Protein AF-A0A7S4K740-F1 (afdb_monomer)

InterPro domains:
  IPR019195 ABC transporter, ATPase, putative [PTHR38149] (1-127)
  IPR046834 ATPase of the ABC class, C-terminal [PF09818] (16-127)

Secondary structure (DSSP, 8-state):
-HHHHHHHTSGGGS-HHHHHHHHHHHHHHHHHHHHHHHTTEEEEEETT---SEEETTEEEE---TT-------GGGEEEEE-TTS-EEEEEEEESS------STTSSHHHHHHHHHHTTS---TT--

Foldseek 3Di:
DVVCCVQPVDPVNDPVVLVVVQVQLQQQLVQVCVVCVVVQFDDWDFFQDQLDACDPPGLAGNPDPPGDTDDADPVQWDWDQGPVRDITITGTHHPDDDDDDDDPPPCSVSVVVCRVCSVDRDGPNRD

Radius of gyration: 17.28 Å; Cα contacts (8 Å, |Δi|>4): 153; chains: 1; bounding box: 45×26×50 Å

Nearest PDB structures (foldseek):
  4yix-assembly1_A-2  TM=9.750E-01  e=2.053E-10  Trypanosoma brucei brucei TREU927
  5d6a-assembly1_A  TM=9.635E-01  e=6.600E-10  Vibrio vulnificus YJ016
  4yiy-assembly1_B  TM=9.553E-01  e=1.183E-09  Trypanosoma brucei brucei TREU927
  4yj1-assembly1_A-2  TM=9.574E-01  e=2.750E-09  Trypanosoma brucei brucei TREU927
  4yiy-assembly1_A  TM=9.516E-01  e=2.191E-08  Trypanosoma brucei brucei TREU927

Organism: NCBI:txid180227

pLDDT: mean 95.38, std 3.13, range [83.69, 98.62]

Solvent-accessible surface area (backbone atoms only — not comparable to full-atom values): 7691 Å² total; per-residue (Å²): 109,71,66,57,47,60,51,69,72,36,76,92,49,48,61,63,68,62,51,50,53,44,52,52,49,46,53,32,49,52,50,47,55,55,49,36,54,76,66,57,28,74,48,74,48,52,48,63,27,37,59,52,51,61,44,102,91,36,98,44,42,46,83,55,95,83,61,73,54,37,72,50,55,80,94,37,54,40,77,47,78,36,85,85,70,49,75,50,48,16,26,49,37,59,71,79,90,83,84,84,82,78,66,92,90,68,49,56,67,36,55,51,53,46,58,69,55,58,85,50,84,72,64,88,86,53,73

Sequence (127 aa):
LPQVVSETLFWSSQNQNKFWEHLISVEDQDNLRHQIAARELVAFIADGAILPRRSGNSDLPMSSSSVVPFQSPAAFKTQFKLTSGREVTGMGFGKGVHLIVGGGFHGKTTVLKALEVGVYNKVVGDG

Structure (mmCIF, N/CA/C/O backbone):
data_AF-A0A7S4K740-F1
#
_entry.id   AF-A0A7S4K740-F1
#
loop_
_atom_site.group_PDB
_atom_site.id
_atom_site.type_symbol
_atom_site.label_atom_id
_atom_site.label_alt_id
_atom_site.label_comp_id
_atom_site.label_asym_id
_atom_site.label_entity_id
_atom_site.label_seq_id
_atom_site.pdbx_PDB_ins_code
_atom_site.Cartn_x
_atom_site.Cartn_y
_atom_site.Cartn_z
_atom_site.occupancy
_atom_site.B_iso_or_equiv
_atom_site.auth_seq_id
_atom_site.auth_comp_id
_atom_site.auth_asym_id
_atom_site.auth_atom_id
_atom_site.pdbx_PDB_model_num
ATOM 1 N N . LEU A 1 1 ? -9.938 -10.464 32.549 1.00 85.19 1 LEU A N 1
ATOM 2 C CA . LEU A 1 1 ? -10.425 -11.105 31.302 1.00 85.19 1 LEU A CA 1
ATOM 3 C C . LEU A 1 1 ? -11.875 -10.732 30.979 1.00 85.19 1 LEU A C 1
ATOM 5 O O . LEU A 1 1 ? -12.061 -10.199 29.894 1.00 85.19 1 LEU A O 1
ATOM 9 N N . PRO A 1 2 ? -12.875 -10.903 31.873 1.00 90.44 2 PRO A N 1
ATOM 10 C CA . PRO A 1 2 ? -14.269 -10.554 31.555 1.00 90.44 2 PRO A CA 1
ATOM 11 C C . PRO A 1 2 ? -14.471 -9.087 31.143 1.00 90.44 2 PRO A C 1
ATOM 13 O O . PRO A 1 2 ? -15.168 -8.815 30.175 1.00 90.44 2 PRO A O 1
ATOM 16 N N . GLN A 1 3 ? -13.785 -8.159 31.818 1.00 91.06 3 GLN A N 1
ATOM 17 C CA . GLN A 1 3 ? -13.851 -6.728 31.506 1.00 91.06 3 GLN A CA 1
ATOM 18 C C . GLN A 1 3 ? -13.328 -6.394 30.097 1.00 91.06 3 GLN A C 1
ATOM 20 O O . GLN A 1 3 ? -13.980 -5.673 29.351 1.00 91.06 3 GLN A O 1
ATOM 25 N N . VAL A 1 4 ? -12.193 -6.980 29.696 1.00 92.44 4 VAL A N 1
ATOM 26 C CA . VAL A 1 4 ? -11.629 -6.779 28.350 1.00 92.44 4 VAL A CA 1
ATOM 27 C C . VAL A 1 4 ? -12.618 -7.248 27.285 1.00 92.44 4 VAL A C 1
ATOM 29 O O . VAL A 1 4 ? -12.840 -6.536 26.320 1.00 92.44 4 VAL A O 1
ATOM 32 N N . VAL A 1 5 ? -13.271 -8.399 27.486 1.00 90.88 5 VAL A N 1
ATOM 33 C CA . VAL A 1 5 ? -14.296 -8.908 26.557 1.00 90.88 5 VAL A CA 1
ATOM 34 C C . VAL A 1 5 ? -15.451 -7.918 26.403 1.00 90.88 5 VAL A C 1
ATOM 36 O O . VAL A 1 5 ? -15.833 -7.608 25.275 1.00 90.88 5 VAL A O 1
ATOM 39 N N . SER A 1 6 ? -15.982 -7.387 27.510 1.00 90.00 6 SER A N 1
ATOM 40 C CA . SER A 1 6 ? -17.093 -6.430 27.451 1.00 90.00 6 SER A CA 1
ATOM 41 C C . SER A 1 6 ? -16.719 -5.093 26.815 1.00 90.00 6 SER A C 1
ATOM 43 O O . SER A 1 6 ? -17.576 -4.439 26.228 1.00 90.00 6 SER A O 1
ATOM 45 N N . GLU A 1 7 ? -15.453 -4.690 26.926 1.00 91.00 7 GLU A N 1
ATOM 46 C CA . GLU A 1 7 ? -14.956 -3.422 26.392 1.00 91.00 7 GLU A CA 1
ATOM 47 C C . GLU A 1 7 ? -14.506 -3.533 24.928 1.00 91.00 7 GLU A C 1
ATOM 49 O O . GLU A 1 7 ? -14.569 -2.540 24.206 1.00 91.00 7 GLU A O 1
ATOM 54 N N . THR A 1 8 ? -14.104 -4.714 24.439 1.00 89.62 8 THR A N 1
ATOM 55 C CA . THR A 1 8 ? -13.483 -4.847 23.105 1.00 89.62 8 THR A CA 1
ATOM 56 C C . THR A 1 8 ? -14.188 -5.773 22.125 1.00 89.62 8 THR A C 1
ATOM 58 O O . THR A 1 8 ? -13.887 -5.675 20.939 1.00 89.62 8 THR A O 1
ATOM 61 N N . LEU A 1 9 ? -15.106 -6.646 22.549 1.00 91.38 9 LEU A N 1
ATOM 62 C CA . LEU A 1 9 ? -15.762 -7.600 21.638 1.00 91.38 9 LEU A CA 1
ATOM 63 C C . LEU A 1 9 ? -17.248 -7.312 21.409 1.00 91.38 9 LEU A C 1
ATOM 65 O O . LEU A 1 9 ? -17.841 -7.863 20.482 1.00 91.38 9 LEU A O 1
ATOM 69 N N . PHE A 1 10 ? -17.867 -6.446 22.213 1.00 93.38 10 PHE A N 1
ATOM 70 C CA . PHE A 1 10 ? -19.260 -6.059 22.007 1.00 93.38 10 PHE A CA 1
ATOM 71 C C . PHE A 1 10 ? -19.375 -4.924 20.995 1.00 93.38 10 PHE A C 1
ATOM 73 O O . PHE A 1 10 ? -18.643 -3.940 21.044 1.00 93.38 10 PHE A O 1
ATOM 80 N N . TRP A 1 11 ? -20.348 -5.029 20.088 1.00 91.94 11 TRP A N 1
ATOM 81 C CA . TRP A 1 11 ? -20.609 -3.999 19.078 1.00 91.94 11 TRP A CA 1
ATOM 82 C C . TRP A 1 11 ? -20.849 -2.613 19.693 1.00 91.94 11 TRP A C 1
ATOM 84 O O . TRP A 1 11 ? -20.361 -1.602 19.190 1.00 91.94 11 TRP A O 1
ATOM 94 N N . SER A 1 12 ? -21.560 -2.573 20.820 1.00 93.31 12 SER A N 1
ATOM 95 C CA . SER A 1 12 ? -21.848 -1.345 21.562 1.00 93.31 12 SER A CA 1
ATOM 96 C C . SER A 1 12 ? -20.606 -0.683 22.157 1.00 93.31 12 SER A C 1
ATOM 98 O O . SER A 1 12 ? -20.650 0.507 22.448 1.00 93.31 12 SER A O 1
ATOM 100 N N . SER A 1 13 ? -19.517 -1.431 22.356 1.00 92.00 13 SER A N 1
ATOM 101 C CA . SER A 1 13 ? -18.263 -0.912 22.905 1.00 92.00 13 SER A CA 1
ATOM 102 C C . SER A 1 13 ? -17.250 -0.519 21.824 1.00 92.00 13 SER A C 1
ATOM 104 O O . SER A 1 13 ? -16.230 0.094 22.135 1.00 92.00 13 SER A O 1
ATOM 106 N N . GLN A 1 14 ? -17.517 -0.842 20.552 1.00 93.56 14 GLN A N 1
ATOM 107 C CA . GLN A 1 14 ? -16.626 -0.496 19.446 1.00 93.56 14 GLN A CA 1
ATOM 108 C C . GLN A 1 14 ? -16.719 0.977 19.073 1.00 93.56 14 GLN A C 1
ATOM 110 O O . GLN A 1 14 ? -17.769 1.601 19.181 1.00 93.56 14 GLN A O 1
ATOM 115 N N . ASN A 1 15 ? -15.633 1.508 18.512 1.00 94.75 15 ASN A N 1
ATOM 116 C CA . ASN A 1 15 ? -15.718 2.704 17.687 1.00 94.75 15 ASN A CA 1
ATOM 117 C C . ASN A 1 15 ? -16.180 2.293 16.283 1.00 94.75 15 ASN A C 1
ATOM 119 O O . ASN A 1 15 ? -15.401 1.759 15.493 1.00 94.75 15 ASN A O 1
ATOM 123 N N . GLN A 1 16 ? -17.451 2.538 15.981 1.00 94.88 16 GLN A N 1
ATOM 124 C CA . GLN A 1 16 ? -18.104 2.066 14.761 1.00 94.88 16 GLN A CA 1
ATOM 125 C C . GLN A 1 16 ? -17.476 2.686 13.509 1.00 94.88 16 GLN A C 1
ATOM 127 O O . GLN A 1 16 ? -17.336 2.003 12.501 1.00 94.88 16 GLN A O 1
ATOM 132 N N . ASN A 1 17 ? -17.021 3.941 13.582 1.00 95.94 17 ASN A N 1
ATOM 133 C CA . ASN A 1 17 ? -16.354 4.599 12.456 1.00 95.94 17 ASN A CA 1
ATOM 134 C C . ASN A 1 17 ? -15.032 3.905 12.114 1.00 95.94 17 ASN A C 1
ATOM 136 O O . ASN A 1 17 ? -14.807 3.565 10.957 1.00 95.94 17 ASN A O 1
ATOM 140 N N . LYS A 1 18 ? -14.190 3.628 13.120 1.00 95.69 18 LYS A N 1
ATOM 141 C CA . LYS A 1 18 ? -12.926 2.899 12.914 1.00 95.69 18 LYS A CA 1
ATOM 142 C C . LYS A 1 18 ? -13.156 1.468 12.436 1.00 95.69 18 LYS A C 1
ATOM 144 O O . LYS A 1 18 ? -12.392 0.973 11.614 1.00 95.69 18 LYS A O 1
ATOM 149 N N . PHE A 1 19 ? -14.199 0.811 12.943 1.00 95.69 19 PHE A N 1
ATOM 150 C CA . PHE A 1 19 ? -14.581 -0.524 12.493 1.00 95.69 19 PHE A CA 1
ATOM 151 C C . PHE A 1 19 ? -14.927 -0.527 10.999 1.00 95.69 19 PHE A C 1
ATOM 153 O O . PHE A 1 19 ? -14.360 -1.312 10.241 1.00 95.69 19 PHE A O 1
ATOM 160 N N . TRP A 1 20 ? -15.805 0.382 10.564 1.00 96.56 20 TRP A N 1
ATOM 161 C CA . TRP A 1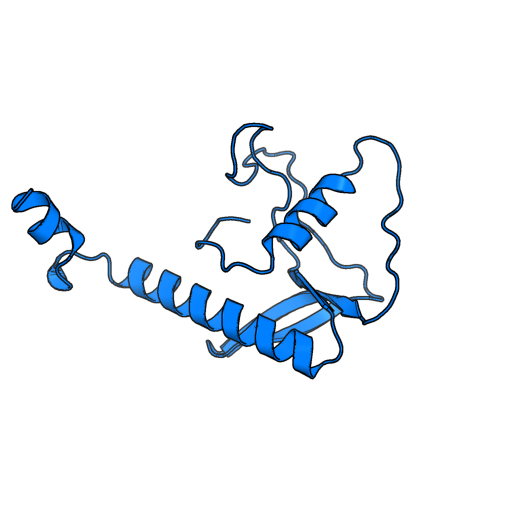 20 ? -16.198 0.486 9.159 1.00 96.56 20 TRP A CA 1
ATOM 162 C C . TRP A 1 20 ? -15.041 0.900 8.255 1.00 96.56 20 TRP A C 1
ATOM 164 O O . TRP A 1 20 ? -14.874 0.322 7.188 1.00 96.56 20 TRP A O 1
ATOM 174 N N . GLU A 1 21 ? -14.207 1.846 8.686 1.00 97.12 21 GLU A N 1
ATOM 175 C CA . GLU A 1 21 ? -13.015 2.257 7.940 1.00 97.12 21 GLU A CA 1
ATOM 176 C C . GLU A 1 21 ? -12.050 1.082 7.721 1.00 97.12 21 GLU A C 1
ATOM 178 O O . GLU A 1 21 ? -11.549 0.882 6.612 1.00 97.12 21 GLU A O 1
ATOM 183 N N . HIS A 1 22 ? -11.830 0.267 8.757 1.00 97.44 22 HIS A N 1
ATOM 184 C CA . HIS A 1 22 ? -11.009 -0.934 8.660 1.00 97.44 22 HIS A CA 1
ATOM 185 C C . HIS A 1 22 ? -11.613 -1.965 7.700 1.00 97.44 22 HIS A C 1
ATOM 187 O O . HIS A 1 22 ? -10.907 -2.457 6.821 1.00 97.44 22 HIS A O 1
ATOM 193 N N . LEU A 1 23 ? -12.910 -2.257 7.834 1.00 97.38 23 LEU A N 1
ATOM 194 C CA . LEU A 1 23 ? -13.607 -3.227 6.988 1.00 97.38 23 LEU A CA 1
ATOM 195 C C . LEU A 1 23 ? -13.553 -2.810 5.513 1.00 97.38 23 LEU A C 1
ATOM 197 O O . LEU A 1 23 ? -13.095 -3.585 4.677 1.00 97.38 23 LEU A O 1
ATOM 201 N N . ILE A 1 24 ? -13.897 -1.553 5.216 1.00 98.25 24 ILE A N 1
ATOM 202 C CA . ILE A 1 24 ? -13.827 -0.988 3.862 1.00 98.25 24 ILE A CA 1
ATOM 203 C C . ILE A 1 24 ? -12.395 -1.049 3.317 1.00 98.25 24 ILE A C 1
ATOM 205 O O . ILE A 1 24 ? -12.188 -1.363 2.149 1.00 98.25 24 ILE A O 1
ATOM 209 N N . SER A 1 25 ? -11.386 -0.755 4.144 1.00 97.94 25 SER A N 1
ATOM 210 C CA . SER A 1 25 ? -9.981 -0.828 3.730 1.00 97.94 25 SER A CA 1
ATOM 211 C C . SER A 1 25 ? -9.554 -2.246 3.352 1.00 97.94 25 SER A C 1
ATOM 213 O O . SER A 1 25 ? -8.820 -2.411 2.379 1.00 97.94 25 SER A O 1
ATOM 215 N N . VAL A 1 26 ? -9.999 -3.262 4.092 1.00 98.06 26 VAL A N 1
ATOM 216 C CA . VAL A 1 26 ? -9.694 -4.668 3.794 1.00 98.06 26 VAL A CA 1
ATOM 217 C C . VAL A 1 26 ? -10.400 -5.123 2.516 1.00 98.06 26 VAL A C 1
ATOM 219 O O . VAL A 1 26 ? -9.749 -5.712 1.653 1.00 98.06 26 VAL A O 1
ATOM 222 N N . GLU A 1 27 ? -11.690 -4.812 2.366 1.00 98.25 27 GLU A N 1
ATOM 223 C CA . GLU A 1 27 ? -12.471 -5.150 1.167 1.00 98.25 27 GLU A CA 1
ATOM 224 C C . GLU A 1 27 ? -11.896 -4.496 -0.091 1.00 98.25 27 GLU A C 1
ATOM 226 O O . GLU A 1 27 ? -11.711 -5.157 -1.110 1.00 98.25 27 GLU A O 1
ATOM 231 N N . ASP A 1 28 ? -11.534 -3.216 -0.013 1.00 98.31 28 ASP A N 1
ATOM 232 C CA . ASP A 1 28 ? -10.948 -2.491 -1.135 1.00 98.31 28 ASP A CA 1
ATOM 233 C C . ASP A 1 28 ? -9.567 -3.032 -1.533 1.00 98.31 28 ASP A C 1
ATOM 235 O O . ASP A 1 28 ? -9.262 -3.108 -2.723 1.00 98.31 28 ASP A O 1
ATOM 239 N N . GLN A 1 29 ? -8.727 -3.418 -0.566 1.00 98.25 29 GLN A N 1
ATOM 240 C CA . GLN A 1 29 ? -7.420 -4.023 -0.853 1.00 98.25 29 GLN A CA 1
ATOM 241 C C . GLN A 1 29 ? -7.564 -5.392 -1.517 1.00 98.25 29 GLN A C 1
ATOM 243 O O . GLN A 1 29 ? -6.846 -5.698 -2.473 1.00 98.25 29 GLN A O 1
ATOM 248 N N . ASP A 1 30 ? -8.505 -6.207 -1.042 1.00 97.44 30 ASP A N 1
ATOM 249 C CA . ASP A 1 30 ? -8.788 -7.502 -1.647 1.00 97.44 30 ASP A CA 1
ATOM 250 C C . ASP A 1 30 ? -9.369 -7.351 -3.059 1.00 97.44 30 ASP A C 1
ATOM 252 O O . ASP A 1 30 ? -8.894 -7.979 -4.010 1.00 97.44 30 ASP A O 1
ATOM 256 N N . ASN A 1 31 ? -10.325 -6.437 -3.235 1.00 97.88 31 ASN A 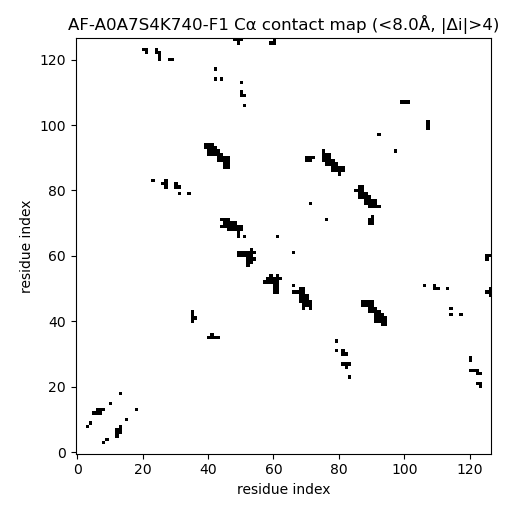N 1
ATOM 257 C CA . ASN A 1 31 ? -10.887 -6.100 -4.535 1.00 97.88 31 ASN A CA 1
ATOM 258 C C . ASN A 1 31 ? -9.809 -5.608 -5.514 1.00 97.88 31 ASN A C 1
ATOM 260 O O . ASN A 1 31 ? -9.753 -6.066 -6.658 1.00 97.88 31 ASN A O 1
ATOM 264 N N . LEU A 1 32 ? -8.921 -4.717 -5.068 1.00 98.06 32 LEU A N 1
ATOM 265 C CA . LEU A 1 32 ? -7.804 -4.225 -5.870 1.00 98.06 32 LEU A CA 1
ATOM 266 C C . LEU A 1 32 ? -6.887 -5.371 -6.312 1.00 98.06 32 LEU A C 1
ATOM 268 O O . LEU A 1 32 ? -6.533 -5.445 -7.488 1.00 98.06 32 LEU A O 1
ATOM 272 N N . ARG A 1 33 ? -6.548 -6.301 -5.411 1.00 96.62 33 ARG A N 1
ATOM 273 C CA . ARG A 1 33 ? -5.700 -7.459 -5.734 1.00 96.62 33 ARG A CA 1
ATOM 274 C C . ARG A 1 33 ? -6.324 -8.355 -6.805 1.00 96.62 33 ARG A C 1
ATOM 276 O O . ARG A 1 33 ? -5.628 -8.762 -7.734 1.00 96.62 33 ARG A O 1
ATOM 283 N N . HIS A 1 34 ? -7.633 -8.595 -6.735 1.00 96.12 34 HIS A N 1
ATOM 284 C CA . HIS A 1 34 ? -8.358 -9.321 -7.781 1.00 96.12 34 HIS A CA 1
ATOM 285 C C . HIS A 1 34 ? -8.329 -8.577 -9.126 1.00 96.12 34 HIS A C 1
ATOM 287 O O . HIS A 1 34 ? -8.104 -9.188 -10.173 1.00 96.12 34 HIS A O 1
ATOM 293 N N . GLN A 1 35 ? -8.496 -7.250 -9.114 1.00 97.88 35 GLN A N 1
ATOM 294 C CA . GLN A 1 35 ? -8.431 -6.442 -10.333 1.00 97.88 35 GLN A CA 1
ATOM 295 C C . GLN A 1 35 ? -7.031 -6.404 -10.960 1.00 97.88 35 GLN A C 1
ATOM 297 O O . GLN A 1 35 ? -6.931 -6.370 -12.184 1.00 97.88 35 GLN A O 1
ATOM 302 N N . ILE A 1 36 ? -5.957 -6.415 -10.161 1.00 97.00 36 ILE A N 1
ATOM 303 C CA . ILE A 1 36 ? -4.570 -6.479 -10.657 1.00 97.00 36 ILE A CA 1
ATOM 304 C C . ILE A 1 36 ? -4.395 -7.713 -11.547 1.00 97.00 36 ILE A C 1
ATOM 306 O O . ILE A 1 36 ? -3.995 -7.581 -12.704 1.00 97.00 36 ILE A O 1
ATOM 310 N N . ALA A 1 37 ? -4.784 -8.889 -11.042 1.00 92.31 37 ALA A N 1
ATOM 311 C CA . ALA A 1 37 ? -4.686 -10.138 -11.790 1.00 92.31 37 ALA A CA 1
ATOM 312 C C . ALA A 1 37 ? -5.525 -10.108 -13.080 1.00 92.31 37 ALA A C 1
ATOM 314 O O . ALA A 1 37 ? -5.037 -10.490 -14.141 1.00 92.31 37 ALA A O 1
ATOM 315 N N . ALA A 1 38 ? -6.757 -9.590 -13.010 1.00 95.00 38 ALA A N 1
ATOM 316 C CA . ALA A 1 38 ? -7.655 -9.487 -14.163 1.00 95.00 38 ALA A CA 1
ATOM 317 C C . ALA A 1 38 ? -7.154 -8.530 -15.264 1.00 95.00 38 ALA A C 1
ATOM 319 O O . ALA A 1 38 ? -7.587 -8.634 -16.410 1.00 95.00 38 ALA A O 1
ATOM 320 N N . ARG A 1 39 ? -6.255 -7.594 -14.933 1.00 96.31 39 ARG A N 1
ATOM 321 C CA . ARG A 1 39 ? -5.681 -6.613 -15.868 1.00 96.31 39 ARG A CA 1
ATOM 322 C C . ARG A 1 39 ? -4.280 -6.985 -16.357 1.00 96.31 39 ARG A C 1
ATOM 324 O O . ARG A 1 39 ? -3.572 -6.119 -16.861 1.00 96.31 39 ARG A O 1
ATOM 331 N N . GLU A 1 40 ? -3.868 -8.245 -16.203 1.00 95.50 40 GLU A N 1
ATOM 332 C CA . GLU A 1 40 ? -2.534 -8.726 -16.597 1.00 95.50 40 GLU A CA 1
ATOM 333 C C . GLU A 1 40 ? -1.378 -7.978 -15.894 1.00 95.50 40 GLU A C 1
ATOM 335 O O . GLU A 1 40 ? -0.245 -7.919 -16.385 1.00 95.50 40 GLU A O 1
ATOM 340 N N . LEU A 1 41 ? -1.659 -7.424 -14.712 1.00 97.56 41 LEU A N 1
ATOM 341 C CA . LEU A 1 41 ? -0.674 -6.826 -13.822 1.00 97.56 41 LEU A CA 1
ATOM 342 C C . LEU A 1 41 ? -0.257 -7.849 -12.756 1.00 97.56 41 LEU A C 1
ATOM 344 O O . LEU A 1 41 ? -1.006 -8.760 -12.409 1.00 97.56 41 LEU A O 1
ATOM 348 N N . VAL A 1 42 ? 0.956 -7.698 -12.234 1.00 97.25 42 VAL A N 1
ATOM 349 C CA . VAL A 1 42 ? 1.524 -8.537 -11.166 1.00 97.25 42 VAL A CA 1
ATOM 350 C C . VAL A 1 42 ? 1.665 -7.788 -9.846 1.00 97.25 42 VAL A C 1
ATOM 352 O O . VAL A 1 42 ? 1.759 -8.417 -8.798 1.00 97.25 42 VAL A O 1
ATOM 355 N N . ALA A 1 43 ? 1.665 -6.455 -9.880 1.00 97.94 43 ALA A N 1
ATOM 356 C CA . ALA A 1 43 ? 1.690 -5.621 -8.688 1.00 97.94 43 ALA A CA 1
ATOM 357 C C . ALA A 1 43 ? 1.146 -4.216 -8.964 1.00 97.94 43 ALA A C 1
ATOM 359 O O . ALA A 1 43 ? 1.063 -3.770 -10.112 1.00 97.94 43 ALA A O 1
ATOM 360 N N . PHE A 1 44 ? 0.823 -3.504 -7.887 1.00 98.44 44 PHE A N 1
ATOM 361 C CA . PHE A 1 44 ? 0.427 -2.104 -7.907 1.00 98.44 44 PHE A CA 1
ATOM 362 C C . PHE A 1 44 ? 0.966 -1.393 -6.664 1.00 98.44 44 PHE A C 1
ATOM 364 O O . PHE A 1 44 ? 0.913 -1.950 -5.570 1.00 98.44 44 PHE A O 1
ATOM 371 N N . ILE A 1 45 ? 1.459 -0.165 -6.825 1.00 98.50 45 ILE A N 1
ATOM 372 C CA . ILE A 1 45 ? 1.825 0.719 -5.711 1.00 98.50 45 ILE A CA 1
ATOM 373 C C . ILE A 1 45 ? 1.037 2.016 -5.865 1.00 98.50 45 ILE A C 1
ATOM 375 O O . ILE A 1 45 ? 1.191 2.705 -6.873 1.00 98.50 45 ILE A O 1
ATOM 379 N N . ALA A 1 46 ? 0.207 2.346 -4.876 1.00 98.38 46 ALA A N 1
ATOM 380 C CA . ALA A 1 46 ? -0.603 3.559 -4.887 1.00 98.38 46 ALA A CA 1
ATOM 381 C C . ALA A 1 46 ? 0.266 4.829 -4.825 1.00 98.38 46 ALA A C 1
ATOM 383 O O . ALA A 1 46 ? 1.271 4.881 -4.112 1.00 98.38 46 ALA A O 1
ATOM 384 N N . ASP A 1 47 ? -0.147 5.867 -5.551 1.00 98.56 47 ASP A N 1
ATOM 385 C CA . ASP A 1 47 ? 0.383 7.216 -5.366 1.00 98.56 47 ASP A CA 1
ATOM 386 C C . ASP A 1 47 ? 0.090 7.679 -3.930 1.00 98.56 47 ASP A C 1
ATOM 388 O O . ASP A 1 47 ? -1.001 7.465 -3.402 1.00 98.56 47 ASP A O 1
ATOM 392 N N . GLY A 1 48 ? 1.075 8.308 -3.292 1.00 97.69 48 GLY A N 1
ATOM 393 C CA . GLY A 1 48 ? 1.009 8.740 -1.898 1.00 97.69 48 GLY A CA 1
ATOM 394 C C . GLY A 1 48 ? 1.457 7.692 -0.873 1.00 97.69 48 GLY A C 1
ATOM 395 O O . GLY A 1 48 ? 1.597 8.046 0.296 1.00 97.69 48 GLY A O 1
ATOM 396 N N . ALA A 1 49 ? 1.730 6.447 -1.281 1.00 98.00 49 ALA A N 1
ATOM 397 C CA . ALA A 1 49 ? 2.105 5.384 -0.348 1.00 98.00 49 ALA A CA 1
ATOM 398 C C . ALA A 1 49 ? 3.419 5.679 0.396 1.00 98.00 49 ALA A C 1
ATOM 400 O O . ALA A 1 49 ? 4.407 6.129 -0.201 1.00 98.00 49 ALA A O 1
ATOM 401 N N . ILE A 1 50 ? 3.460 5.361 1.693 1.00 97.94 50 ILE A N 1
ATOM 402 C CA . ILE A 1 50 ? 4.668 5.473 2.522 1.00 97.94 50 ILE A CA 1
ATOM 403 C C . ILE A 1 50 ? 5.366 4.115 2.634 1.00 97.94 50 ILE A C 1
ATOM 405 O O . ILE A 1 50 ? 5.143 3.324 3.546 1.00 97.94 50 ILE A O 1
ATOM 409 N N . LEU A 1 51 ? 6.280 3.862 1.700 1.00 97.38 51 LEU A N 1
ATOM 410 C CA . LEU A 1 51 ? 7.035 2.607 1.635 1.00 97.38 51 LEU A CA 1
ATOM 411 C C . LEU A 1 51 ? 8.122 2.435 2.721 1.00 97.38 51 LEU A C 1
ATOM 413 O O . LEU A 1 51 ? 8.303 1.313 3.203 1.00 97.38 51 LEU A O 1
ATOM 417 N N . PRO A 1 52 ? 8.909 3.466 3.107 1.00 96.38 52 PRO A N 1
ATOM 418 C CA . PRO A 1 52 ? 9.963 3.276 4.098 1.00 96.38 52 PRO A CA 1
ATOM 419 C C . PRO A 1 52 ? 9.385 3.010 5.487 1.00 96.38 52 PRO A C 1
ATOM 421 O O . PRO A 1 52 ? 8.454 3.677 5.935 1.00 96.38 52 PRO A O 1
ATOM 424 N N . ARG A 1 53 ? 9.984 2.045 6.192 1.00 96.12 53 ARG A N 1
ATOM 425 C CA . ARG A 1 53 ? 9.627 1.721 7.577 1.00 96.12 53 ARG A CA 1
ATOM 426 C C . ARG A 1 53 ? 10.422 2.585 8.553 1.00 96.12 53 ARG A C 1
ATOM 428 O O . ARG A 1 53 ? 11.498 3.085 8.223 1.00 96.12 53 ARG A O 1
ATOM 435 N N . ARG A 1 54 ? 9.896 2.752 9.763 1.00 93.75 54 ARG A N 1
ATOM 436 C CA . ARG A 1 54 ? 10.422 3.638 10.808 1.00 93.75 54 ARG A CA 1
ATOM 437 C C . ARG A 1 54 ? 11.871 3.325 11.178 1.00 93.75 54 ARG A C 1
ATOM 439 O O . ARG A 1 54 ? 12.651 4.245 11.397 1.00 93.75 54 ARG A O 1
ATOM 446 N N . SER A 1 55 ? 12.226 2.045 11.254 1.00 90.50 55 SER A N 1
ATOM 447 C CA . SER A 1 55 ? 13.583 1.570 11.544 1.00 90.50 55 SER A CA 1
ATOM 448 C C . SER A 1 55 ? 13.752 0.118 11.085 1.00 90.50 55 SER A C 1
ATOM 450 O O . SER A 1 55 ? 12.774 -0.569 10.803 1.00 90.50 55 SER A O 1
ATOM 452 N N . GLY A 1 56 ? 14.991 -0.387 11.043 1.00 88.19 56 GLY A N 1
ATOM 453 C CA . GLY A 1 56 ? 15.274 -1.766 10.611 1.00 88.19 56 GLY A CA 1
ATOM 454 C C . GLY A 1 56 ? 14.645 -2.866 11.480 1.00 88.19 56 GLY A C 1
ATOM 455 O O . GLY A 1 56 ? 14.549 -4.002 11.034 1.00 88.19 56 GLY A O 1
ATOM 456 N N . ASN A 1 57 ? 14.203 -2.531 12.694 1.00 92.25 57 ASN A N 1
ATOM 457 C CA . ASN A 1 57 ? 13.547 -3.432 13.645 1.00 92.25 57 ASN A CA 1
ATOM 458 C C . ASN A 1 57 ? 12.065 -3.091 13.894 1.00 92.25 57 ASN A C 1
ATOM 460 O O . ASN A 1 57 ? 11.474 -3.616 14.833 1.00 92.25 57 ASN A O 1
ATOM 464 N N . SER A 1 58 ? 11.471 -2.188 13.110 1.00 93.56 58 SER A N 1
ATOM 465 C CA . SER A 1 58 ? 10.087 -1.754 13.291 1.00 93.56 58 SER A CA 1
ATOM 466 C C . SER A 1 58 ? 9.356 -1.769 11.963 1.00 93.56 58 SER A C 1
ATOM 468 O O . SER A 1 58 ? 9.656 -0.958 11.091 1.00 93.56 58 SER A O 1
ATOM 470 N N . ASP A 1 59 ? 8.312 -2.585 11.863 1.00 93.88 59 ASP A N 1
ATOM 471 C CA . ASP A 1 59 ? 7.431 -2.606 10.695 1.00 93.88 59 ASP A CA 1
ATOM 472 C C . ASP A 1 59 ? 6.301 -1.575 10.805 1.00 93.88 59 ASP A C 1
ATOM 474 O O . ASP A 1 59 ? 5.159 -1.873 10.505 1.00 93.88 59 ASP A O 1
ATOM 478 N N . LEU A 1 60 ? 6.595 -0.364 11.277 1.00 96.00 60 LEU A N 1
ATOM 479 C CA . LEU A 1 60 ? 5.648 0.759 11.236 1.00 96.00 60 LEU A CA 1
ATOM 480 C C . LEU A 1 60 ? 6.112 1.739 10.158 1.00 96.00 60 LEU A C 1
ATOM 482 O O . LEU A 1 60 ? 7.324 1.817 9.937 1.00 96.00 60 LEU A O 1
ATOM 486 N N . PRO A 1 61 ? 5.218 2.493 9.499 1.00 95.81 61 PRO A N 1
ATOM 487 C CA . PRO A 1 61 ? 5.620 3.456 8.481 1.00 95.81 61 PRO A CA 1
ATOM 488 C C . PRO A 1 61 ? 6.533 4.537 9.060 1.00 95.81 61 PRO A C 1
ATOM 490 O O . PRO A 1 61 ? 6.447 4.914 10.234 1.00 95.81 61 PRO A O 1
ATOM 493 N N . MET A 1 62 ? 7.440 5.041 8.228 1.00 95.25 62 MET A N 1
ATOM 494 C CA . MET A 1 62 ? 8.278 6.180 8.574 1.00 95.25 62 MET A CA 1
ATOM 495 C C . MET A 1 62 ? 7.415 7.440 8.708 1.00 95.25 62 MET A C 1
ATOM 497 O O . MET A 1 62 ? 6.755 7.853 7.764 1.00 95.25 62 MET A O 1
ATOM 501 N N . SER A 1 63 ? 7.480 8.089 9.869 1.00 89.06 63 SER A N 1
ATOM 502 C CA . SER A 1 63 ? 6.729 9.313 10.183 1.00 89.06 63 SER A CA 1
ATOM 503 C C . SER A 1 63 ? 7.598 10.582 10.168 1.00 89.06 63 SER A C 1
ATOM 505 O O . SER A 1 63 ? 7.258 11.577 10.801 1.00 89.06 63 SER A O 1
ATOM 507 N N . SER A 1 64 ? 8.765 10.530 9.517 1.00 86.81 64 SER A N 1
ATOM 508 C CA . SER A 1 64 ? 9.702 11.658 9.418 1.00 86.81 64 SER A CA 1
ATOM 509 C C . SER A 1 64 ? 9.156 12.752 8.499 1.00 86.81 64 SER A C 1
ATOM 511 O O . SER A 1 64 ? 8.568 12.443 7.468 1.00 86.81 64 SER A O 1
ATOM 513 N N . SER A 1 65 ? 9.449 14.022 8.794 1.00 83.69 65 SER A N 1
ATOM 514 C CA . SER A 1 65 ? 9.168 15.144 7.882 1.00 83.69 65 SER A CA 1
ATOM 515 C C . SER A 1 65 ? 9.917 15.047 6.547 1.00 83.69 65 SER A C 1
ATOM 517 O O . SER A 1 65 ? 9.535 15.699 5.581 1.00 83.69 65 SER A O 1
ATOM 519 N N . SER A 1 66 ? 10.970 14.229 6.478 1.00 87.25 66 SER A N 1
ATOM 520 C CA . SER A 1 66 ? 11.738 13.964 5.259 1.00 87.25 66 SER A CA 1
ATOM 521 C C . SER A 1 66 ? 11.217 12.788 4.427 1.00 87.25 66 SER A C 1
ATOM 523 O O . SER A 1 66 ? 11.855 12.422 3.438 1.00 87.25 66 SER A O 1
ATOM 525 N N . VAL A 1 67 ? 10.107 12.152 4.824 1.00 93.75 67 VAL A N 1
ATOM 526 C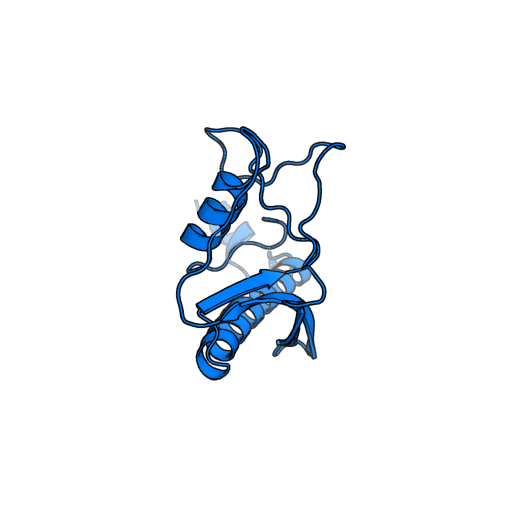 CA . VAL A 1 67 ? 9.554 11.027 4.066 1.00 93.75 67 VAL A CA 1
ATOM 527 C C . VAL A 1 67 ? 9.041 11.505 2.709 1.00 93.75 67 VAL A C 1
ATOM 529 O O . VAL A 1 67 ? 8.352 12.519 2.613 1.00 9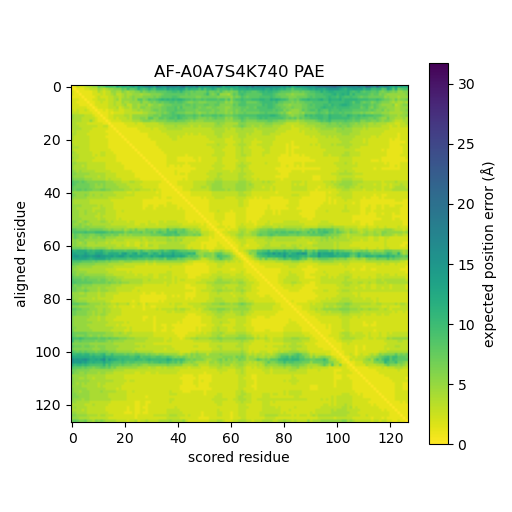3.75 67 VAL A O 1
ATOM 532 N N . VAL A 1 68 ? 9.387 10.773 1.652 1.00 94.94 68 VAL A N 1
ATOM 533 C CA . VAL A 1 68 ? 8.929 11.061 0.290 1.00 94.94 68 VAL A CA 1
ATOM 534 C C . VAL A 1 68 ? 7.852 10.038 -0.070 1.00 94.94 68 VAL A C 1
ATOM 536 O O . VAL A 1 68 ? 8.186 8.854 -0.193 1.00 94.94 68 VAL A O 1
ATOM 539 N N . PRO A 1 69 ? 6.579 10.454 -0.217 1.00 97.00 69 PRO A N 1
ATOM 540 C CA . PRO A 1 69 ? 5.520 9.569 -0.680 1.00 97.00 69 PRO A CA 1
ATOM 541 C C . PRO A 1 69 ? 5.822 9.032 -2.076 1.00 97.00 69 PRO A C 1
ATOM 543 O O . PRO A 1 69 ? 6.389 9.732 -2.919 1.00 97.00 69 PRO A O 1
ATOM 546 N N . PHE A 1 70 ? 5.436 7.785 -2.327 1.00 98.12 70 PHE A N 1
ATOM 547 C CA . PHE A 1 70 ? 5.608 7.189 -3.641 1.00 98.12 70 PHE A CA 1
ATOM 548 C C . PHE A 1 70 ? 4.775 7.939 -4.685 1.00 98.12 70 PHE A C 1
ATOM 550 O O . PHE A 1 70 ? 3.610 8.252 -4.455 1.00 98.12 70 PHE A O 1
ATOM 557 N N . GLN A 1 71 ? 5.359 8.196 -5.852 1.00 98.25 71 GLN A N 1
ATOM 558 C CA . GLN A 1 71 ? 4.661 8.804 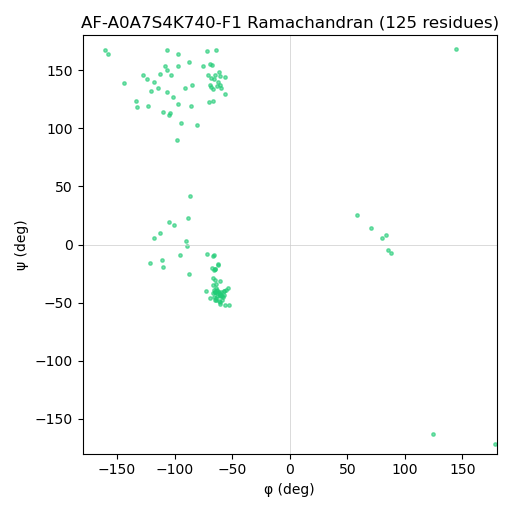-6.976 1.00 98.25 71 GLN A CA 1
ATOM 559 C C . GLN A 1 71 ? 4.981 8.025 -8.247 1.00 98.25 71 GLN A C 1
ATOM 561 O O . GLN A 1 71 ? 6.141 7.885 -8.639 1.00 98.25 71 GLN A O 1
ATOM 566 N N . SER A 1 72 ? 3.938 7.539 -8.910 1.00 97.81 72 SER A N 1
ATOM 567 C CA . SER A 1 72 ? 4.056 6.800 -10.158 1.00 97.81 72 SER A CA 1
ATOM 568 C C . SER A 1 72 ? 4.527 7.694 -11.310 1.00 97.81 72 SER A C 1
ATOM 570 O O . SER A 1 72 ? 4.005 8.805 -11.491 1.00 97.81 72 SER A O 1
ATOM 572 N N . PRO A 1 73 ? 5.477 7.213 -12.134 1.00 95.81 73 PRO A N 1
ATOM 573 C CA . PRO A 1 73 ? 5.785 7.828 -13.418 1.00 95.81 73 PRO A CA 1
ATOM 574 C C . PRO A 1 73 ? 4.589 7.720 -14.369 1.00 95.81 73 PRO A C 1
ATOM 576 O O . PRO A 1 73 ? 3.902 6.699 -14.391 1.00 95.81 73 PRO A O 1
ATOM 579 N N . ALA A 1 74 ? 4.385 8.733 -15.217 1.00 96.56 74 ALA A N 1
ATOM 580 C CA . ALA A 1 74 ? 3.245 8.791 -16.139 1.00 96.56 74 ALA A CA 1
ATOM 581 C C . ALA A 1 74 ? 3.113 7.541 -17.031 1.00 96.56 74 ALA A C 1
ATOM 583 O O . ALA A 1 74 ? 2.006 7.060 -17.244 1.00 96.56 74 ALA A O 1
ATOM 584 N N . ALA A 1 75 ? 4.236 6.975 -17.485 1.00 96.00 75 ALA A N 1
ATOM 585 C CA . ALA A 1 75 ? 4.259 5.794 -18.351 1.00 96.00 75 ALA A CA 1
ATOM 586 C C . ALA A 1 75 ? 3.716 4.509 -17.693 1.00 96.00 75 ALA A C 1
ATOM 588 O O . ALA A 1 75 ? 3.337 3.584 -18.402 1.00 96.00 75 ALA A O 1
ATOM 589 N N . PHE A 1 76 ? 3.678 4.445 -16.358 1.00 95.88 76 PHE A N 1
ATOM 590 C CA . PHE A 1 76 ? 3.209 3.275 -15.604 1.00 95.88 76 PHE A CA 1
ATOM 591 C C . PHE A 1 76 ? 1.972 3.577 -14.750 1.00 95.88 76 PHE A C 1
ATOM 593 O O . PHE A 1 76 ? 1.535 2.738 -13.957 1.00 95.88 76 PHE A O 1
ATOM 600 N N . LYS A 1 77 ? 1.414 4.785 -14.885 1.00 98.00 77 LYS A N 1
ATOM 601 C CA . LYS A 1 77 ? 0.276 5.238 -14.094 1.00 98.00 77 LYS A CA 1
ATOM 602 C C . LYS A 1 77 ? -0.987 4.482 -14.510 1.00 98.00 77 LYS A C 1
ATOM 604 O O . LYS A 1 77 ? -1.386 4.496 -15.668 1.00 98.00 77 LYS A O 1
ATOM 609 N N . THR A 1 78 ? -1.611 3.826 -13.541 1.00 97.38 78 THR A N 1
ATOM 610 C CA . THR A 1 78 ? -2.846 3.049 -13.679 1.00 97.38 78 THR A CA 1
ATOM 611 C C . THR A 1 78 ? -3.850 3.524 -12.636 1.00 97.38 78 THR A C 1
ATOM 613 O O . THR A 1 78 ? -3.462 3.880 -11.523 1.00 97.38 78 THR A O 1
ATOM 616 N N . GLN A 1 79 ? -5.138 3.507 -12.982 1.00 98.25 79 GLN A N 1
ATOM 617 C CA . GLN A 1 79 ? -6.231 3.847 -12.075 1.00 98.25 79 GLN A CA 1
ATOM 618 C C . GLN A 1 79 ? -7.164 2.650 -11.859 1.00 98.25 79 GLN A C 1
ATOM 620 O O . GLN A 1 79 ? -7.505 1.924 -12.800 1.00 98.25 79 GLN A O 1
ATOM 625 N N . PHE A 1 80 ? -7.609 2.464 -10.619 1.00 98.31 80 PHE A N 1
ATOM 626 C CA . PHE A 1 80 ? -8.596 1.466 -10.223 1.00 98.31 80 PHE A CA 1
ATOM 627 C C . PHE A 1 80 ? -9.767 2.132 -9.516 1.00 98.31 80 PHE A C 1
ATOM 629 O O . PHE A 1 80 ? -9.575 3.048 -8.719 1.00 98.31 80 PHE A O 1
ATOM 636 N N . LYS A 1 81 ? -10.970 1.625 -9.780 1.00 98.25 81 LYS A N 1
ATOM 637 C CA . LYS A 1 81 ? -12.176 1.947 -9.022 1.00 98.25 81 LYS A CA 1
ATOM 638 C C . LYS A 1 81 ? -12.450 0.798 -8.063 1.00 98.25 81 LYS A C 1
ATOM 640 O O . LYS A 1 81 ? -12.472 -0.352 -8.496 1.00 98.25 81 LYS A O 1
ATOM 645 N N . LEU A 1 82 ? -12.608 1.110 -6.786 1.00 97.88 82 LEU A N 1
ATOM 646 C CA . LEU A 1 82 ? -12.752 0.144 -5.702 1.00 97.88 82 LEU A CA 1
ATOM 647 C C . LEU A 1 82 ? -14.231 -0.062 -5.359 1.00 97.88 82 LEU A C 1
ATOM 649 O O . LEU A 1 82 ? -15.090 0.744 -5.729 1.00 97.88 82 LEU A O 1
ATOM 653 N N . THR A 1 83 ? -14.532 -1.137 -4.636 1.00 95.62 83 THR A N 1
ATOM 654 C CA . THR A 1 83 ? -15.889 -1.496 -4.191 1.00 95.62 83 THR A CA 1
ATOM 655 C C . THR A 1 83 ? -16.523 -0.440 -3.295 1.00 95.62 83 THR A C 1
ATOM 657 O O . THR A 1 83 ? -17.726 -0.213 -3.389 1.00 95.62 83 THR A O 1
ATOM 660 N N . SER A 1 84 ? -15.722 0.285 -2.513 1.00 96.50 84 SER A N 1
ATOM 661 C CA . SER A 1 84 ? -16.184 1.448 -1.746 1.00 96.50 84 SER A CA 1
ATOM 662 C C . SER A 1 84 ? -16.633 2.644 -2.595 1.00 96.50 84 SER A C 1
ATOM 664 O O . SER A 1 84 ? -17.145 3.624 -2.058 1.00 96.50 84 SER A O 1
ATOM 666 N N . GLY A 1 85 ? -16.401 2.610 -3.911 1.00 96.56 85 GLY A N 1
ATOM 667 C CA . GLY A 1 85 ? -16.608 3.732 -4.825 1.00 96.56 85 GLY A CA 1
ATOM 668 C C . GLY A 1 85 ? -15.420 4.693 -4.912 1.00 96.56 85 GLY A C 1
ATOM 669 O O . GLY A 1 85 ? -15.445 5.593 -5.750 1.00 96.56 85 GLY A O 1
ATOM 670 N N . ARG A 1 86 ? -14.370 4.496 -4.100 1.00 96.56 86 ARG A N 1
ATOM 671 C CA . ARG A 1 86 ? -13.115 5.254 -4.204 1.00 96.56 86 ARG A CA 1
ATOM 672 C C . ARG A 1 86 ? -12.367 4.925 -5.493 1.00 96.56 86 ARG A C 1
ATOM 674 O O . ARG A 1 86 ? -12.462 3.820 -6.023 1.00 96.56 86 ARG A O 1
ATOM 681 N N . GLU A 1 87 ? -11.557 5.873 -5.946 1.00 98.00 87 GLU A N 1
ATOM 682 C CA . GLU A 1 87 ? -10.596 5.663 -7.025 1.00 98.00 87 GLU A CA 1
ATOM 683 C C . GLU A 1 87 ? -9.174 5.792 -6.484 1.00 98.00 87 GLU A C 1
ATOM 685 O O . GLU A 1 87 ? -8.863 6.723 -5.742 1.00 98.00 87 GLU A O 1
ATOM 690 N N . VAL A 1 88 ? -8.307 4.856 -6.863 1.00 98.00 88 VAL A N 1
ATOM 691 C CA . VAL A 1 88 ? -6.886 4.868 -6.509 1.00 98.00 88 VAL A CA 1
ATOM 692 C C . VAL A 1 88 ? -6.048 4.895 -7.777 1.00 98.00 88 VAL A C 1
ATOM 694 O O . VAL A 1 88 ? -6.288 4.140 -8.719 1.00 98.00 88 VAL A O 1
ATOM 697 N N . THR A 1 89 ? -5.065 5.789 -7.804 1.00 98.62 89 THR A N 1
ATOM 698 C CA . THR A 1 89 ? -4.092 5.920 -8.894 1.00 98.62 89 THR A CA 1
ATOM 699 C C . THR A 1 89 ? -2.719 5.522 -8.381 1.00 98.62 89 THR A C 1
ATOM 701 O O . THR A 1 89 ? -2.425 5.720 -7.206 1.00 98.62 89 THR A O 1
ATOM 704 N N . GLY A 1 90 ? -1.886 4.932 -9.230 1.00 98.50 90 GLY A N 1
ATOM 705 C CA . GLY A 1 90 ? -0.567 4.463 -8.826 1.00 98.50 90 GLY A CA 1
ATOM 706 C C . GLY A 1 90 ? 0.192 3.783 -9.952 1.00 98.50 90 GLY A C 1
ATOM 707 O O . GLY A 1 90 ? -0.236 3.792 -11.105 1.00 98.50 90 GLY A O 1
ATOM 708 N N . MET A 1 91 ? 1.329 3.185 -9.620 1.00 98.44 91 MET A N 1
ATOM 709 C CA . MET A 1 91 ? 2.167 2.464 -10.570 1.00 98.44 91 MET A CA 1
ATOM 710 C C . MET A 1 91 ? 1.684 1.022 -10.697 1.00 98.44 91 MET A C 1
ATOM 712 O O . MET A 1 91 ? 1.724 0.278 -9.720 1.00 98.44 91 MET A O 1
ATOM 716 N N . GLY A 1 92 ? 1.276 0.620 -11.900 1.00 98.06 92 GLY A N 1
ATOM 717 C CA . GLY A 1 92 ? 1.006 -0.776 -12.241 1.00 98.06 92 GLY A CA 1
ATOM 718 C C . GLY A 1 92 ? 2.255 -1.466 -12.791 1.00 98.06 92 GLY A C 1
ATOM 719 O O . GLY A 1 92 ? 2.945 -0.922 -13.652 1.00 98.06 92 GLY A O 1
ATOM 720 N N . PHE A 1 93 ? 2.532 -2.680 -12.324 1.00 97.94 93 PHE A N 1
ATOM 721 C CA . PHE A 1 93 ? 3.600 -3.532 -12.848 1.00 97.94 93 PHE A CA 1
ATOM 722 C C . PHE A 1 93 ? 2.969 -4.623 -13.711 1.00 97.94 93 PHE A C 1
ATOM 724 O O . PHE A 1 93 ? 2.249 -5.467 -13.188 1.00 97.94 93 PHE A O 1
ATOM 731 N N . GLY A 1 94 ? 3.206 -4.606 -15.025 1.00 97.06 94 GLY A N 1
ATOM 732 C CA . GLY A 1 94 ? 2.740 -5.660 -15.940 1.00 97.06 94 GLY A CA 1
ATOM 733 C C . GLY A 1 94 ? 3.498 -6.979 -15.777 1.00 97.06 94 GLY A C 1
ATOM 734 O O . GLY A 1 94 ? 4.568 -7.009 -15.171 1.00 97.06 94 GLY A O 1
ATOM 735 N N . LYS A 1 95 ? 2.984 -8.073 -16.345 1.00 96.19 95 LYS A N 1
ATOM 736 C CA . LYS A 1 95 ? 3.741 -9.335 -16.443 1.00 96.19 95 LYS A CA 1
ATOM 737 C C . LYS A 1 95 ? 5.079 -9.127 -17.174 1.00 96.19 95 LYS A C 1
ATOM 739 O O . LYS A 1 95 ? 5.160 -8.357 -18.127 1.00 96.19 95 LYS A O 1
ATOM 744 N N . GLY A 1 96 ? 6.118 -9.839 -16.738 1.00 95.44 96 GLY A N 1
ATOM 745 C CA . GLY A 1 96 ? 7.463 -9.772 -17.317 1.00 95.44 96 GLY A CA 1
ATOM 746 C C . GLY A 1 96 ? 8.538 -9.433 -16.287 1.00 95.44 96 GLY A C 1
ATOM 747 O O . GLY A 1 96 ? 8.328 -9.560 -15.081 1.00 95.44 96 GLY A O 1
ATOM 748 N N . VAL A 1 97 ? 9.709 -9.020 -16.773 1.00 96.12 97 VAL A N 1
ATOM 749 C CA . VAL A 1 97 ? 10.854 -8.658 -15.927 1.00 96.12 97 VAL A CA 1
ATOM 750 C C . VAL A 1 97 ? 10.886 -7.145 -15.732 1.00 96.12 97 VAL A C 1
ATOM 752 O O . VAL A 1 97 ? 11.012 -6.397 -16.699 1.00 96.12 97 VAL A O 1
ATOM 755 N N . HIS A 1 98 ? 10.813 -6.700 -14.476 1.00 95.62 98 HIS A N 1
ATOM 756 C CA . HIS A 1 98 ? 10.967 -5.294 -14.090 1.00 95.62 98 HIS A CA 1
ATOM 757 C C . HIS A 1 98 ? 12.318 -5.078 -13.423 1.00 95.62 98 HIS A C 1
ATOM 759 O O . HIS A 1 98 ? 12.679 -5.803 -12.496 1.00 95.62 98 HIS A O 1
ATOM 765 N N . LEU A 1 99 ? 13.052 -4.057 -13.863 1.00 95.81 99 LEU A N 1
ATOM 766 C CA . LEU A 1 99 ? 14.340 -3.695 -13.283 1.00 95.81 99 LEU A CA 1
ATOM 767 C C . LEU A 1 99 ? 14.231 -2.365 -12.529 1.00 95.81 99 LEU A C 1
ATOM 769 O O . LEU A 1 99 ? 14.036 -1.313 -13.132 1.00 95.81 99 LEU A O 1
ATOM 773 N N . ILE A 1 100 ? 14.402 -2.410 -11.206 1.00 94.62 100 ILE A N 1
ATOM 774 C CA . ILE A 1 100 ? 14.455 -1.217 -10.352 1.00 94.62 100 ILE A CA 1
ATOM 775 C C . ILE A 1 100 ? 15.925 -0.824 -10.158 1.00 94.62 100 ILE A C 1
ATOM 777 O O . ILE A 1 100 ? 16.657 -1.466 -9.402 1.00 94.62 100 ILE A O 1
ATOM 781 N N . VAL A 1 101 ? 16.362 0.234 -10.844 1.00 95.69 101 VAL A N 1
ATOM 782 C CA . VAL A 1 101 ? 17.749 0.741 -10.823 1.00 95.69 101 VAL A CA 1
ATOM 783 C C . VAL A 1 101 ? 17.892 2.040 -10.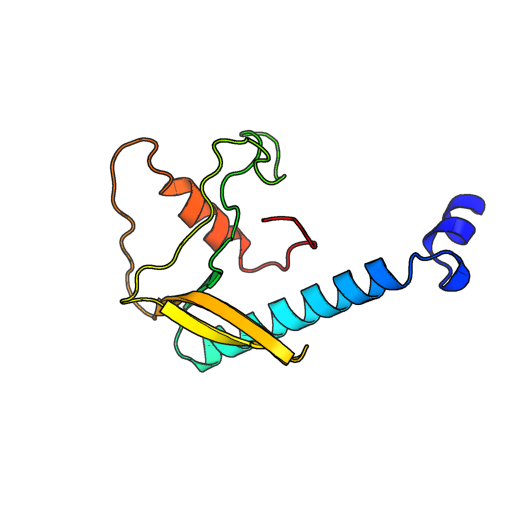024 1.00 95.69 101 VAL A C 1
ATOM 785 O O . VAL A 1 101 ? 16.908 2.671 -9.652 1.00 95.69 101 VAL A O 1
ATOM 788 N N . GLY A 1 102 ? 19.134 2.439 -9.731 1.00 93.25 102 GLY A N 1
ATOM 789 C CA . GLY A 1 102 ? 19.459 3.676 -9.008 1.00 93.25 102 GLY A CA 1
ATOM 790 C C . GLY A 1 102 ? 20.665 3.533 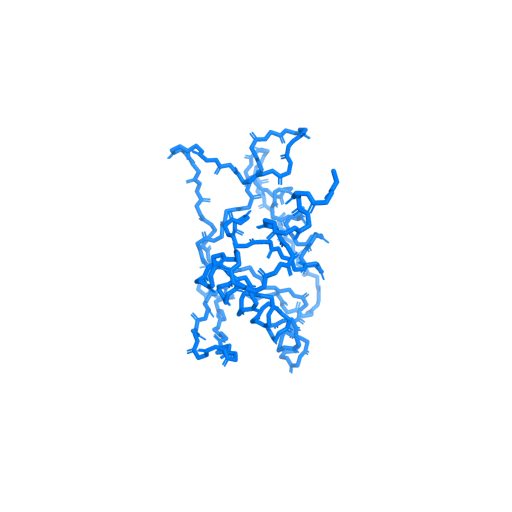-8.075 1.00 93.25 102 GLY A C 1
ATOM 791 O O . GLY A 1 102 ? 21.111 2.418 -7.787 1.00 93.25 102 GLY A O 1
ATOM 792 N N . GLY A 1 103 ? 21.174 4.655 -7.558 1.00 92.88 103 GLY A N 1
ATOM 793 C CA . GLY A 1 103 ? 22.327 4.702 -6.649 1.00 92.88 103 GLY A CA 1
ATOM 794 C C . GLY A 1 103 ? 22.099 4.009 -5.296 1.00 92.88 103 GLY A C 1
ATOM 795 O O . GLY A 1 103 ? 20.973 3.650 -4.929 1.00 92.88 103 GLY A O 1
ATOM 796 N N . GLY A 1 104 ? 23.173 3.784 -4.535 1.00 88.69 104 GLY A N 1
ATOM 797 C CA . GLY A 1 104 ? 23.090 3.251 -3.169 1.00 88.69 104 GLY A CA 1
ATOM 798 C C . GLY A 1 104 ? 22.271 4.172 -2.260 1.00 88.69 104 GLY A C 1
ATOM 799 O O . GLY A 1 104 ? 22.460 5.377 -2.304 1.00 88.69 104 GLY A O 1
ATOM 800 N N . PHE A 1 105 ? 21.362 3.611 -1.453 1.00 85.81 105 PHE A N 1
ATOM 801 C CA . PHE A 1 105 ? 20.448 4.356 -0.561 1.00 85.81 105 PHE A CA 1
ATOM 802 C C . PHE A 1 105 ? 19.315 5.162 -1.238 1.00 85.81 105 PHE A C 1
ATOM 804 O O . PHE A 1 105 ? 18.619 5.911 -0.567 1.00 85.81 105 PHE A O 1
ATOM 811 N N . HIS A 1 106 ? 19.022 4.929 -2.524 1.00 90.62 106 HIS A N 1
ATOM 812 C CA . HIS A 1 106 ? 17.900 5.570 -3.244 1.00 90.62 106 HIS A CA 1
ATOM 813 C C . HIS A 1 106 ? 16.547 4.821 -3.139 1.00 90.62 106 HIS A C 1
ATOM 815 O O . HIS A 1 106 ? 15.701 4.936 -4.017 1.00 90.62 106 HIS A O 1
ATOM 821 N N . GLY A 1 107 ? 16.332 3.985 -2.116 1.00 92.94 107 GLY A N 1
ATOM 822 C CA . GLY A 1 107 ? 15.014 3.366 -1.870 1.00 92.94 107 GLY A CA 1
ATOM 823 C C . GLY A 1 107 ? 14.638 2.136 -2.715 1.00 92.94 107 GLY A C 1
ATOM 824 O O . GLY A 1 107 ? 13.540 1.615 -2.554 1.00 92.94 107 GLY A O 1
ATOM 825 N N . LYS A 1 108 ? 15.536 1.594 -3.552 1.00 96.56 108 LYS A N 1
ATOM 826 C CA . LYS A 1 108 ? 15.272 0.373 -4.354 1.00 96.56 108 LYS A CA 1
ATOM 827 C C . LYS A 1 108 ? 14.781 -0.810 -3.508 1.00 96.56 108 LYS A C 1
ATOM 829 O O . LYS A 1 108 ? 13.742 -1.398 -3.784 1.00 96.56 108 LYS A O 1
ATOM 834 N N . THR A 1 109 ? 15.522 -1.134 -2.446 1.00 95.31 109 THR A N 1
ATOM 835 C CA . THR A 1 109 ? 15.164 -2.209 -1.509 1.00 95.31 109 THR A CA 1
ATOM 836 C C . THR A 1 109 ? 13.872 -1.893 -0.764 1.00 95.31 109 THR A C 1
ATOM 838 O O . THR A 1 109 ? 13.129 -2.807 -0.439 1.00 95.31 109 THR A O 1
ATOM 841 N N . THR A 1 110 ? 13.579 -0.616 -0.517 1.00 96.12 110 THR A N 1
ATOM 842 C CA . THR A 1 110 ? 12.327 -0.187 0.112 1.00 96.12 110 THR A CA 1
ATOM 843 C C . THR A 1 110 ? 11.124 -0.521 -0.768 1.00 96.12 110 THR A C 1
ATOM 845 O O . THR A 1 110 ? 10.165 -1.105 -0.276 1.00 96.12 110 THR A O 1
ATOM 848 N N . VAL A 1 111 ? 11.201 -0.227 -2.071 1.00 97.06 111 VAL A N 1
ATOM 849 C CA . VAL A 1 111 ? 10.150 -0.593 -3.035 1.00 97.06 111 VAL A CA 1
ATOM 850 C C . VAL A 1 111 ? 9.982 -2.110 -3.109 1.00 97.06 111 VAL A C 1
ATOM 852 O O . VAL A 1 111 ? 8.867 -2.605 -2.985 1.00 97.06 111 VAL A O 1
ATOM 855 N N . LEU A 1 112 ? 11.083 -2.859 -3.249 1.00 97.00 112 LEU A N 1
ATOM 856 C CA . LEU A 1 112 ? 11.022 -4.324 -3.320 1.00 97.00 112 LEU A CA 1
ATOM 857 C C . LEU A 1 112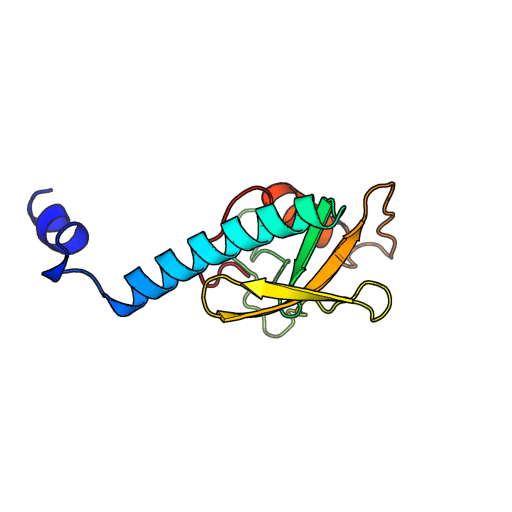 ? 10.420 -4.949 -2.055 1.00 97.00 112 LEU A C 1
ATOM 859 O O . LEU A 1 112 ? 9.570 -5.824 -2.166 1.00 97.00 112 LEU A O 1
ATOM 863 N N . LYS A 1 113 ? 10.800 -4.469 -0.865 1.00 96.44 113 LYS A N 1
ATOM 864 C CA . LYS A 1 113 ? 10.237 -4.947 0.406 1.00 96.44 113 LYS A CA 1
ATOM 865 C C . LYS A 1 113 ? 8.742 -4.659 0.529 1.00 96.44 113 LYS A C 1
ATOM 867 O O . LYS A 1 113 ? 8.010 -5.500 1.036 1.00 96.44 113 LYS A O 1
ATOM 872 N N . ALA A 1 114 ? 8.280 -3.497 0.064 1.00 97.25 114 ALA A N 1
ATOM 873 C CA . ALA A 1 114 ? 6.853 -3.178 0.059 1.00 97.25 114 ALA A CA 1
ATOM 874 C C . ALA A 1 114 ? 6.065 -4.117 -0.872 1.00 97.25 114 ALA A C 1
ATOM 876 O O . ALA A 1 114 ? 5.001 -4.602 -0.496 1.00 97.25 114 ALA A O 1
ATOM 877 N N . LEU A 1 115 ? 6.616 -4.426 -2.051 1.00 97.38 115 LEU A N 1
ATOM 878 C CA . LEU A 1 115 ? 6.023 -5.385 -2.988 1.00 97.38 115 LEU A CA 1
ATOM 879 C C . LEU A 1 115 ? 5.983 -6.812 -2.423 1.00 97.38 115 LEU A C 1
ATOM 881 O O . LEU A 1 115 ? 4.975 -7.494 -2.578 1.00 97.38 115 LEU A O 1
ATOM 885 N N . GLU A 1 116 ? 7.041 -7.245 -1.734 1.00 96.94 116 GLU A N 1
ATOM 886 C CA . GLU A 1 116 ? 7.145 -8.578 -1.122 1.00 96.94 116 GLU A CA 1
ATOM 887 C C . GLU A 1 116 ? 6.003 -8.855 -0.132 1.00 96.94 116 GLU A C 1
ATOM 889 O O . GLU A 1 116 ? 5.384 -9.918 -0.169 1.00 96.94 116 GLU A O 1
ATOM 894 N N . VAL A 1 117 ? 5.667 -7.879 0.716 1.00 96.38 117 VAL A N 1
ATOM 895 C CA . VAL A 1 117 ? 4.566 -8.004 1.688 1.00 96.38 117 VAL A CA 1
ATOM 896 C C . VAL A 1 117 ? 3.207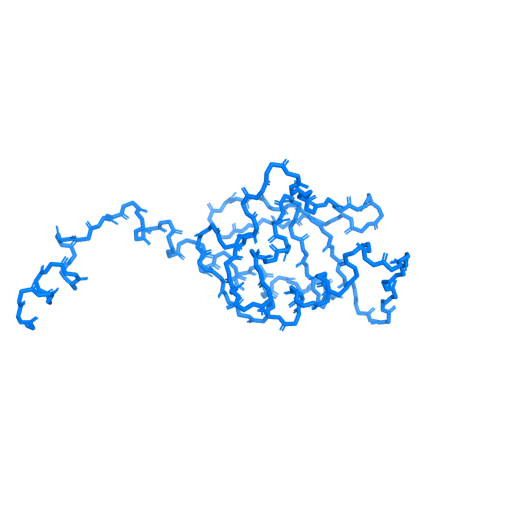 -7.554 1.141 1.00 96.38 117 VAL A C 1
ATOM 898 O O . VAL A 1 117 ? 2.209 -7.673 1.852 1.00 96.38 117 VAL A O 1
ATOM 901 N N . GLY A 1 118 ? 3.142 -7.073 -0.106 1.00 96.06 118 GLY A N 1
ATOM 902 C CA . GLY A 1 118 ? 1.914 -6.602 -0.767 1.00 96.06 118 GLY A CA 1
ATOM 903 C C . GLY A 1 118 ? 0.882 -7.704 -1.043 1.00 96.06 118 GLY A C 1
ATOM 904 O O . GLY A 1 118 ? -0.274 -7.430 -1.378 1.00 96.06 118 GLY A O 1
ATOM 905 N N . VAL A 1 119 ? 1.269 -8.968 -0.853 1.00 95.69 119 VAL A N 1
ATOM 906 C CA . VAL A 1 119 ? 0.346 -10.112 -0.866 1.00 95.69 119 VAL A CA 1
ATOM 907 C C . VAL A 1 119 ? -0.624 -10.099 0.322 1.00 95.69 119 VAL A C 1
ATOM 909 O O . VAL A 1 119 ? -1.685 -10.710 0.240 1.00 95.69 119 VAL A O 1
ATOM 912 N N . TYR A 1 120 ? -0.300 -9.373 1.396 1.00 97.25 120 TYR A N 1
ATOM 913 C CA . TYR A 1 120 ? -1.140 -9.235 2.584 1.00 97.25 120 TYR A CA 1
ATOM 914 C C . TYR A 1 120 ? -1.855 -7.887 2.614 1.00 97.25 120 TYR A C 1
ATOM 916 O O . TYR A 1 120 ? -1.301 -6.865 2.213 1.00 97.25 120 TYR A O 1
ATOM 924 N N . ASN A 1 121 ? -3.075 -7.877 3.152 1.00 97.31 121 ASN A N 1
ATOM 925 C CA . ASN A 1 121 ? -3.757 -6.629 3.482 1.00 97.31 121 ASN A CA 1
ATOM 926 C C . ASN A 1 121 ? -3.036 -5.936 4.645 1.00 97.31 121 ASN A C 1
ATOM 928 O O . ASN A 1 121 ? -2.556 -6.589 5.576 1.00 97.31 121 ASN A O 1
ATOM 932 N N . LYS A 1 122 ? -2.984 -4.610 4.594 1.00 97.25 122 LYS A N 1
ATOM 933 C CA . LYS A 1 122 ? -2.406 -3.757 5.627 1.00 97.25 122 LYS A CA 1
ATOM 934 C C . LYS A 1 122 ? -3.495 -3.016 6.387 1.00 97.25 122 LYS A C 1
ATOM 936 O O . LYS A 1 122 ? -4.595 -2.793 5.878 1.00 97.25 122 LYS A O 1
ATOM 941 N N . VAL A 1 123 ? -3.193 -2.661 7.633 1.00 96.56 123 VAL A N 1
ATOM 942 C CA . VAL A 1 123 ? -4.090 -1.837 8.447 1.00 96.56 123 VAL A CA 1
ATOM 943 C C . VAL A 1 123 ? -4.148 -0.413 7.900 1.00 96.56 123 VAL A C 1
ATOM 945 O O . VAL A 1 123 ? -3.217 0.068 7.255 1.00 96.56 123 VAL A O 1
ATOM 948 N N . VAL A 1 124 ? -5.247 0.281 8.183 1.00 97.00 124 VAL A N 1
ATOM 949 C CA . VAL A 1 124 ? -5.403 1.694 7.829 1.00 97.00 124 VAL A CA 1
ATOM 950 C C . VAL A 1 124 ? -4.253 2.504 8.433 1.00 97.00 124 VAL A C 1
ATOM 952 O O . VAL A 1 124 ? -3.973 2.397 9.627 1.00 97.00 124 VAL A O 1
ATOM 955 N N . GLY A 1 125 ? -3.593 3.312 7.601 1.00 95.50 125 GLY A N 1
ATOM 956 C CA . GLY A 1 125 ? -2.464 4.149 8.008 1.00 95.50 125 GLY A CA 1
ATOM 957 C C . GLY A 1 125 ? -1.102 3.447 8.029 1.00 95.50 125 GLY A C 1
ATOM 958 O O . GLY A 1 125 ? -0.144 4.057 8.492 1.00 95.50 125 GLY A O 1
ATOM 959 N N . ASP A 1 126 ? -0.986 2.210 7.530 1.00 96.88 126 ASP A N 1
ATOM 960 C CA . ASP A 1 126 ? 0.296 1.484 7.462 1.00 96.88 126 ASP A CA 1
ATOM 961 C C . ASP A 1 126 ? 1.280 2.013 6.399 1.00 96.88 126 ASP A C 1
ATOM 963 O O . ASP A 1 126 ? 2.447 1.611 6.389 1.00 96.88 126 ASP A O 1
ATOM 967 N N . GLY A 1 127 ? 0.838 2.941 5.548 1.00 94.75 127 GLY A N 1
ATOM 968 C CA . GLY A 1 127 ? 1.641 3.549 4.488 1.00 94.75 127 GLY A CA 1
ATOM 969 C C . GLY A 1 127 ? 1.075 3.306 3.107 1.00 94.75 127 GLY A C 1
ATOM 970 O O . GLY A 1 127 ? 1.092 2.148 2.649 1.00 94.75 127 GLY A O 1
#

Mean predicted aligned error: 3.57 Å